Protein AF-A0A9X2ESQ7-F1 (afdb_monomer)

Ne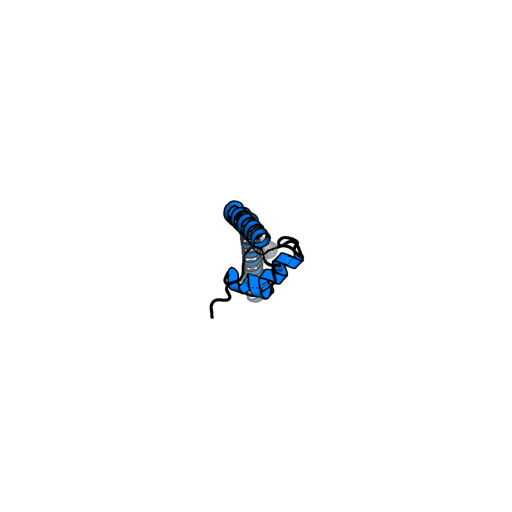arest PDB structures (foldseek):
  5crl-assembly1_A  TM=2.920E-01  e=2.659E+00  Pseudomonas aeruginosa
  5crl-assembly1_B  TM=2.864E-01  e=4.327E+00  Pseudomonas aeruginosa

Foldseek 3Di:
DPDPFDQQDFDDLCVLCVVVVHDSVVSVVCVVVCLQPHRGGNVSNVVSVVVVVVVVVVCVVVCVVVVVVVVVVVVVVVVVVVVVVVVVCVVVVVDDDPVVVVVVVVVVVD

pLDDT: mean 84.41, std 12.39, range [38.44, 96.19]

Mean predicted aligned error: 13.53 Å

Structure (mmCIF, N/CA/C/O backbone):
data_AF-A0A9X2ESQ7-F1
#
_entry.id   AF-A0A9X2ESQ7-F1
#
loop_
_atom_site.group_PDB
_atom_site.id
_atom_site.type_symbol
_atom_site.label_atom_id
_atom_site.label_alt_id
_atom_site.label_comp_id
_atom_site.label_asym_id
_atom_site.label_entity_id
_atom_site.label_seq_id
_atom_site.pdbx_PDB_ins_code
_atom_site.Cartn_x
_atom_site.Cartn_y
_atom_site.Cartn_z
_atom_site.occupancy
_atom_site.B_iso_or_equiv
_atom_site.auth_seq_id
_atom_site.auth_comp_id
_atom_site.auth_asym_id
_atom_site.auth_atom_id
_atom_site.pdbx_PDB_model_num
ATOM 1 N N . MET A 1 1 ? -6.948 -16.473 22.668 1.00 38.44 1 MET A N 1
ATOM 2 C CA . MET A 1 1 ? -7.856 -15.591 23.428 1.00 38.44 1 MET A CA 1
ATOM 3 C C . MET A 1 1 ? -8.425 -14.592 22.439 1.00 38.44 1 MET A C 1
ATOM 5 O O . MET A 1 1 ? -7.661 -13.790 21.920 1.00 38.44 1 MET A O 1
ATOM 9 N N . ALA A 1 2 ? -9.697 -14.731 22.063 1.00 47.16 2 ALA A N 1
ATOM 10 C CA . ALA A 1 2 ? -10.360 -13.730 21.235 1.00 47.16 2 ALA A CA 1
ATOM 11 C C . ALA A 1 2 ? -10.693 -12.550 22.154 1.00 47.16 2 ALA A C 1
ATOM 13 O O . ALA A 1 2 ? -11.556 -12.677 23.020 1.00 47.16 2 ALA A O 1
ATOM 14 N N . ASP A 1 3 ? -9.933 -11.462 22.029 1.00 59.09 3 ASP A N 1
ATOM 15 C CA . ASP A 1 3 ? -10.263 -10.188 22.666 1.00 59.09 3 ASP A CA 1
ATOM 16 C C . ASP A 1 3 ? -11.655 -9.787 22.165 1.00 59.09 3 ASP A C 1
ATOM 18 O O . ASP A 1 3 ? -11.847 -9.558 20.970 1.00 59.09 3 ASP A O 1
ATOM 22 N N . ASN A 1 4 ? -12.639 -9.751 23.062 1.00 63.84 4 ASN A N 1
ATOM 23 C CA . ASN A 1 4 ? -13.986 -9.282 22.761 1.00 63.84 4 ASN A CA 1
ATOM 24 C C . ASN A 1 4 ? -13.959 -7.745 22.687 1.00 63.84 4 ASN A C 1
ATOM 26 O O . ASN A 1 4 ? -14.421 -7.065 23.599 1.00 63.84 4 ASN A O 1
ATOM 30 N N . GLN A 1 5 ? -13.309 -7.199 21.653 1.00 70.19 5 GLN A N 1
ATOM 31 C CA . GLN A 1 5 ? -13.267 -5.759 21.399 1.00 70.19 5 GLN A CA 1
ATOM 32 C C . GLN A 1 5 ? -14.629 -5.305 20.882 1.00 70.19 5 GLN A C 1
ATOM 34 O O . GLN A 1 5 ? -15.068 -5.716 19.806 1.00 70.19 5 GLN A O 1
ATOM 39 N N . SER A 1 6 ? -15.294 -4.444 21.650 1.00 86.75 6 SER A N 1
ATOM 40 C CA . SER A 1 6 ? -16.542 -3.832 21.217 1.00 86.75 6 SER A CA 1
ATOM 41 C C . SER A 1 6 ? -16.249 -2.829 20.104 1.00 86.75 6 SER A C 1
ATOM 43 O O . SER A 1 6 ? -15.315 -2.033 20.184 1.00 86.75 6 SER A O 1
ATOM 45 N N . LEU A 1 7 ? -17.079 -2.817 19.057 1.00 90.38 7 LEU A N 1
ATOM 46 C CA . LEU A 1 7 ? -16.931 -1.869 17.945 1.00 90.38 7 LEU A CA 1
ATOM 47 C C . LEU A 1 7 ? -17.134 -0.405 18.370 1.00 90.38 7 LEU A C 1
ATOM 49 O O . LEU A 1 7 ? -16.747 0.510 17.643 1.00 90.38 7 LEU A O 1
ATOM 53 N N . ASN A 1 8 ? -17.740 -0.192 19.537 1.00 93.12 8 ASN A N 1
ATOM 54 C CA . ASN A 1 8 ? -17.981 1.130 20.104 1.00 93.12 8 ASN A CA 1
ATOM 55 C C . ASN A 1 8 ? -16.799 1.643 20.936 1.00 93.12 8 ASN A C 1
ATOM 57 O O . ASN A 1 8 ? -16.792 2.815 21.303 1.00 93.12 8 ASN A O 1
ATOM 61 N N . ASP A 1 9 ? -15.805 0.798 21.218 1.00 92.56 9 ASP A N 1
ATOM 62 C CA . ASP A 1 9 ? -14.615 1.218 21.947 1.00 92.56 9 ASP A CA 1
ATOM 63 C C . ASP A 1 9 ? -13.729 2.099 21.066 1.00 92.56 9 ASP A C 1
ATOM 65 O O . ASP A 1 9 ? -13.732 2.005 19.830 1.00 92.56 9 ASP A O 1
ATOM 69 N N . GLN A 1 10 ? -12.937 2.951 21.716 1.00 94.50 10 GLN A N 1
ATOM 70 C CA . GLN A 1 10 ? -11.954 3.784 21.039 1.00 94.50 10 GLN A CA 1
ATOM 71 C C . GLN A 1 10 ? -10.934 2.907 20.302 1.00 94.50 10 GLN A C 1
ATOM 73 O O . GLN A 1 10 ? -10.328 1.995 20.873 1.00 94.50 10 GLN A O 1
ATOM 78 N N . ALA A 1 11 ? -10.729 3.203 19.021 1.00 93.00 11 ALA A N 1
ATOM 79 C CA . ALA A 1 11 ? -9.845 2.424 18.183 1.00 93.00 11 ALA A CA 1
ATOM 80 C C . ALA A 1 11 ? -8.379 2.658 18.558 1.00 93.00 11 ALA A C 1
ATOM 82 O O . ALA A 1 11 ? -7.902 3.789 18.671 1.00 93.00 11 ALA A O 1
ATOM 83 N N . THR A 1 12 ? -7.634 1.562 18.681 1.00 94.00 12 THR A N 1
ATOM 84 C CA . THR A 1 12 ? -6.173 1.586 18.790 1.00 94.00 12 THR A CA 1
ATOM 85 C C . THR A 1 12 ? -5.559 0.999 17.526 1.00 94.00 12 THR A C 1
ATOM 87 O O . THR A 1 12 ? -6.127 0.094 16.915 1.00 94.00 12 THR A O 1
ATOM 90 N N . GLN A 1 13 ? -4.367 1.460 17.140 1.00 94.25 13 GLN A N 1
ATOM 91 C CA . GLN A 1 13 ? -3.690 0.945 15.943 1.00 94.25 13 GLN A CA 1
ATOM 92 C C . GLN A 1 13 ? -3.425 -0.565 16.038 1.00 94.25 13 GLN A C 1
ATOM 94 O O . GLN A 1 13 ? -3.677 -1.297 15.086 1.00 94.25 13 GLN A O 1
ATOM 99 N N . SER A 1 14 ? -2.963 -1.040 17.198 1.00 93.62 14 SER A N 1
ATOM 100 C CA . SER A 1 14 ? -2.651 -2.454 17.437 1.00 93.62 14 SER A CA 1
ATOM 101 C C . SER A 1 14 ? -3.898 -3.333 17.550 1.00 93.62 14 SER A C 1
ATOM 103 O O . SER A 1 14 ? -3.874 -4.492 17.134 1.00 93.62 14 SER A O 1
ATOM 105 N N . GLY A 1 15 ? -4.982 -2.810 18.133 1.00 92.62 15 GLY A N 1
ATOM 106 C CA . GLY A 1 15 ? -6.265 -3.510 18.199 1.00 92.62 15 GLY A CA 1
ATOM 107 C C . GLY A 1 15 ? -6.898 -3.629 16.820 1.00 92.62 15 GLY A C 1
ATOM 108 O O . GLY A 1 15 ? -7.232 -4.728 16.391 1.00 92.62 15 GLY A O 1
ATOM 109 N N . PHE A 1 16 ? -6.930 -2.529 16.066 1.00 94.12 16 PHE A N 1
ATOM 110 C CA . PHE A 1 16 ? -7.514 -2.530 14.730 1.00 94.12 16 PHE A CA 1
ATOM 111 C C . PHE A 1 16 ? -6.707 -3.393 13.761 1.00 94.12 16 PHE A C 1
ATOM 113 O O . PHE A 1 16 ? -7.290 -4.147 12.995 1.00 94.12 16 PHE A O 1
ATOM 120 N N . ALA A 1 17 ? -5.372 -3.368 13.845 1.00 94.44 17 ALA A N 1
ATOM 121 C CA . ALA A 1 17 ? -4.512 -4.250 13.057 1.00 94.44 17 ALA A CA 1
ATOM 122 C C . ALA A 1 17 ? -4.832 -5.736 13.289 1.00 94.44 17 ALA A C 1
ATOM 124 O O . ALA A 1 17 ? -4.933 -6.496 12.329 1.00 94.44 17 ALA A O 1
ATOM 125 N N . ARG A 1 18 ? -5.069 -6.143 14.545 1.00 92.56 18 ARG A N 1
ATOM 126 C CA . ARG A 1 18 ? -5.548 -7.499 14.858 1.00 92.56 18 ARG A CA 1
ATOM 127 C C . ARG A 1 18 ? -6.949 -7.757 14.311 1.00 92.56 18 ARG A C 1
ATOM 129 O O . ARG A 1 18 ? -7.163 -8.822 13.745 1.00 92.56 18 ARG A O 1
ATOM 136 N N . LEU A 1 19 ? -7.862 -6.795 14.449 1.00 91.56 19 LEU A N 1
ATOM 137 C CA . LEU A 1 19 ? -9.246 -6.908 13.983 1.0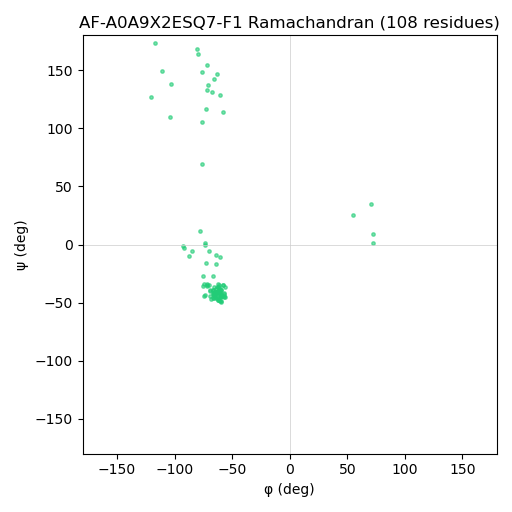0 91.56 19 LEU A CA 1
ATOM 138 C C . LEU A 1 19 ? -9.331 -7.155 12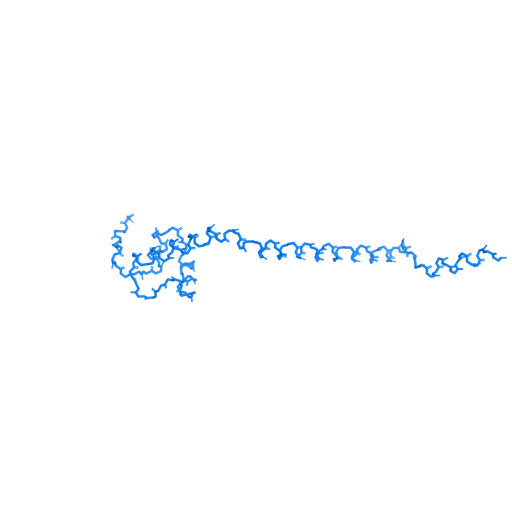.471 1.00 91.56 19 LEU A C 1
ATOM 140 O O . LEU A 1 19 ? -10.082 -8.021 12.036 1.00 91.56 19 LEU A O 1
ATOM 144 N N . VAL A 1 20 ? -8.558 -6.412 11.674 1.00 92.00 20 VAL A N 1
ATOM 145 C CA . VAL A 1 20 ? -8.573 -6.520 10.204 1.00 92.00 20 VAL A CA 1
ATOM 146 C C . VAL A 1 20 ? -7.528 -7.493 9.643 1.00 92.00 20 VAL A C 1
ATOM 148 O O . VAL A 1 20 ? -7.468 -7.690 8.432 1.00 92.00 20 VAL A O 1
ATOM 151 N N . GLY A 1 21 ? -6.703 -8.109 10.495 1.00 92.94 21 GLY A N 1
ATOM 152 C CA . GLY A 1 21 ? -5.681 -9.071 10.073 1.00 92.94 21 GLY A CA 1
ATOM 153 C C . GLY A 1 21 ? -4.506 -8.444 9.315 1.00 92.94 21 GLY A C 1
ATOM 154 O O . GLY A 1 21 ? -3.969 -9.054 8.393 1.00 92.94 21 GLY A O 1
ATOM 155 N N . THR A 1 22 ? -4.097 -7.227 9.681 1.00 93.12 22 THR A N 1
ATOM 156 C CA . THR A 1 22 ? -2.962 -6.519 9.067 1.00 93.12 22 THR A CA 1
ATOM 157 C C . THR A 1 22 ? -1.851 -6.263 10.081 1.00 93.12 22 THR A C 1
ATOM 159 O O . THR A 1 22 ? -1.996 -6.479 11.282 1.00 93.12 22 THR A O 1
ATOM 162 N N . SER A 1 23 ? -0.715 -5.742 9.616 1.00 94.62 23 SER A N 1
ATOM 163 C CA . SER A 1 23 ? 0.331 -5.264 10.520 1.00 94.62 23 SER A CA 1
ATOM 164 C C . SER A 1 23 ? -0.042 -3.902 11.129 1.00 94.62 23 SER A C 1
ATOM 166 O O . SER A 1 23 ? -0.700 -3.076 10.489 1.00 94.62 23 SER A O 1
ATOM 168 N N . GLN A 1 24 ? 0.396 -3.640 12.364 1.00 94.25 24 GLN A N 1
ATOM 169 C CA . GLN A 1 24 ? 0.215 -2.335 13.014 1.00 94.25 24 GLN A CA 1
ATOM 170 C C . GLN A 1 24 ? 0.888 -1.177 12.246 1.00 94.25 24 GLN A C 1
ATOM 172 O O . GLN A 1 24 ? 0.244 -0.136 12.107 1.00 94.25 24 GLN A O 1
ATOM 177 N N . PRO A 1 25 ? 2.088 -1.337 11.646 1.00 95.06 25 PRO A N 1
ATOM 178 C CA . PRO A 1 25 ? 2.668 -0.317 10.770 1.00 95.06 25 PRO A CA 1
ATOM 179 C C . PRO A 1 25 ? 1.791 0.048 9.562 1.00 95.06 25 PRO A C 1
ATOM 181 O O . PRO A 1 25 ? 1.753 1.211 9.162 1.00 95.06 25 PRO A O 1
ATOM 184 N N . ALA A 1 26 ? 1.051 -0.912 8.992 1.00 92.62 26 ALA A N 1
ATOM 185 C CA . ALA A 1 26 ? 0.125 -0.623 7.897 1.00 92.62 26 ALA A CA 1
ATOM 186 C C . ALA A 1 26 ? -1.021 0.292 8.360 1.00 92.62 26 ALA A C 1
ATOM 188 O O . ALA A 1 26 ? -1.332 1.281 7.698 1.00 92.62 26 ALA A O 1
ATOM 189 N N . ILE A 1 27 ? -1.593 0.022 9.538 1.00 94.94 27 ILE A N 1
ATOM 190 C CA . ILE A 1 27 ? -2.617 0.885 10.141 1.00 94.94 27 ILE A CA 1
ATOM 191 C C . ILE A 1 27 ? -2.045 2.259 10.497 1.00 94.94 27 ILE A C 1
ATOM 193 O O . ILE A 1 27 ? -2.682 3.272 10.213 1.00 94.94 27 ILE A O 1
ATOM 197 N N . ALA A 1 28 ? -0.825 2.323 11.038 1.00 94.12 28 ALA A N 1
ATOM 198 C CA . ALA A 1 28 ? -0.153 3.584 11.348 1.00 94.12 28 ALA A CA 1
ATOM 199 C C . ALA A 1 28 ? -0.025 4.483 10.108 1.00 94.12 28 ALA A C 1
ATOM 201 O O . ALA A 1 28 ? -0.313 5.677 10.180 1.00 94.12 28 ALA A O 1
ATOM 202 N N . LYS A 1 29 ? 0.310 3.904 8.948 1.00 94.00 29 LYS A N 1
ATOM 203 C CA . LYS A 1 29 ? 0.348 4.627 7.671 1.00 94.00 29 LYS A CA 1
ATOM 204 C C . LYS A 1 29 ? -1.018 5.210 7.293 1.00 94.00 29 LYS A C 1
ATOM 206 O O . LYS A 1 29 ? -1.085 6.338 6.816 1.00 94.00 29 LYS A O 1
ATOM 211 N N . HIS A 1 30 ? -2.107 4.473 7.511 1.00 92.56 30 HIS A N 1
ATOM 212 C CA . HIS A 1 30 ? -3.461 4.964 7.226 1.00 92.56 30 HIS A CA 1
ATOM 213 C C . HIS A 1 30 ? -3.915 6.066 8.187 1.00 92.56 30 HIS A C 1
ATOM 215 O O . HIS A 1 30 ? -4.590 7.000 7.758 1.00 92.56 30 HIS A O 1
ATOM 221 N N . VAL A 1 31 ? -3.506 6.003 9.456 1.00 93.62 31 VAL A N 1
ATOM 222 C CA . VAL A 1 31 ? -3.735 7.083 10.428 1.00 93.62 31 VAL A CA 1
ATOM 223 C C . VAL A 1 31 ? -2.947 8.338 10.040 1.00 93.62 31 VAL A C 1
ATOM 225 O O . VAL A 1 31 ? -3.507 9.428 10.019 1.00 93.62 31 VAL A O 1
ATOM 228 N N . GLN A 1 32 ? -1.667 8.198 9.677 1.00 93.00 32 GLN A N 1
ATOM 229 C CA . GLN A 1 32 ? -0.826 9.318 9.229 1.00 93.00 32 GLN A CA 1
ATOM 230 C C . GLN A 1 32 ? -1.351 9.971 7.947 1.00 93.00 32 GLN A C 1
ATOM 232 O O . GLN A 1 32 ? -1.291 11.186 7.804 1.00 93.00 32 GLN A O 1
ATOM 237 N N . ALA A 1 33 ? -1.903 9.172 7.033 1.00 88.69 33 ALA A N 1
ATOM 238 C CA . ALA A 1 33 ? -2.538 9.660 5.813 1.00 88.69 33 ALA A CA 1
ATOM 239 C C . ALA A 1 33 ? -3.915 10.316 6.051 1.00 88.69 33 ALA A C 1
ATOM 241 O O . ALA A 1 33 ? -4.556 10.725 5.088 1.00 88.69 33 ALA A O 1
ATOM 242 N N . GLY A 1 34 ? -4.398 10.380 7.299 1.00 90.38 34 GLY A N 1
ATOM 243 C CA . GLY A 1 34 ? -5.700 10.956 7.647 1.00 90.38 34 GLY A CA 1
ATOM 244 C C . GLY A 1 34 ? -6.902 10.105 7.227 1.00 90.38 34 GLY A C 1
ATOM 245 O O . GLY A 1 34 ? -8.036 10.558 7.332 1.00 90.38 34 GLY A O 1
ATOM 246 N N . VAL A 1 35 ? -6.674 8.872 6.764 1.00 90.38 35 VAL A N 1
ATOM 247 C CA . VAL A 1 35 ? -7.747 7.973 6.315 1.00 90.38 35 VAL A CA 1
ATOM 248 C C . VAL A 1 35 ? -8.512 7.387 7.498 1.00 90.38 35 VAL A C 1
ATOM 250 O O . VAL A 1 35 ? -9.717 7.176 7.421 1.00 90.38 35 VAL A O 1
ATOM 253 N N . LEU A 1 36 ? -7.805 7.116 8.595 1.00 93.69 36 LEU A N 1
ATOM 254 C CA . LEU A 1 36 ? -8.396 6.660 9.849 1.00 93.69 36 LEU A CA 1
ATOM 255 C C . LEU A 1 36 ? -8.414 7.838 10.834 1.00 93.69 36 LEU A C 1
ATOM 257 O O . LEU A 1 36 ? -7.338 8.250 11.284 1.00 93.69 36 LEU A O 1
ATOM 261 N N . PRO A 1 37 ? -9.591 8.402 11.167 1.00 90.94 37 PRO A N 1
ATOM 262 C CA . PRO A 1 37 ? -9.666 9.599 11.995 1.00 90.94 37 PRO A CA 1
ATOM 263 C C . PRO A 1 37 ? -9.209 9.309 13.428 1.00 90.94 37 PRO A C 1
ATOM 265 O O . PRO A 1 37 ? -9.650 8.341 14.053 1.00 90.94 37 PRO A O 1
ATOM 268 N N . GLN A 1 38 ? -8.326 10.143 13.978 1.00 90.06 38 GLN A N 1
ATOM 269 C CA . GLN A 1 38 ? -7.829 9.947 15.342 1.00 90.06 38 GLN A CA 1
ATOM 270 C C . GLN A 1 38 ? -8.958 10.057 16.375 1.00 90.06 38 GLN A C 1
ATOM 272 O O . GLN A 1 38 ? -9.918 10.802 16.196 1.00 90.06 38 GLN A O 1
ATOM 277 N N . GLY A 1 39 ? -8.849 9.288 17.460 1.00 90.31 39 GLY A N 1
ATOM 278 C CA . GLY A 1 39 ? -9.816 9.312 18.561 1.00 90.31 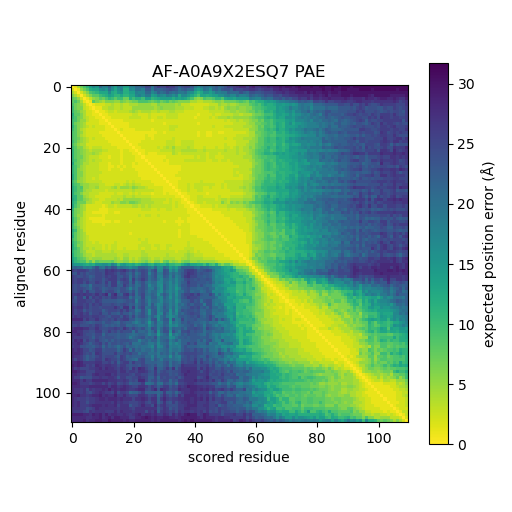39 GLY A CA 1
ATOM 279 C C . GLY A 1 39 ? -11.181 8.680 18.262 1.00 90.31 39 GLY A C 1
ATOM 280 O O . GLY A 1 39 ? -12.037 8.678 19.138 1.00 90.31 39 GLY A O 1
ATOM 281 N N . SER A 1 40 ? -11.386 8.132 17.063 1.00 92.81 40 SER A N 1
ATOM 282 C CA . SER A 1 40 ? -12.644 7.486 16.675 1.00 92.81 40 SER A CA 1
ATOM 283 C C . SER A 1 40 ? -12.768 6.055 17.200 1.00 92.81 40 SER A C 1
ATOM 285 O O . SER A 1 40 ? -11.802 5.459 17.675 1.00 92.81 40 SER A O 1
ATOM 287 N N . THR A 1 41 ? -13.972 5.498 17.100 1.00 96.19 41 THR A N 1
ATOM 288 C CA . THR A 1 41 ? -14.274 4.117 17.484 1.00 96.19 41 THR A CA 1
ATOM 289 C C . THR A 1 41 ? -13.856 3.115 16.409 1.00 96.19 41 THR A C 1
ATOM 291 O O . THR A 1 41 ? -13.651 3.467 15.241 1.00 96.19 41 THR A O 1
ATOM 294 N N . TYR A 1 42 ? -13.779 1.836 16.783 1.00 95.12 42 TYR A N 1
ATOM 295 C CA . TYR A 1 42 ? -13.517 0.753 15.830 1.00 95.12 42 TYR A CA 1
ATOM 296 C C . TYR A 1 42 ? -14.558 0.687 14.702 1.00 95.12 42 TYR A C 1
ATOM 298 O O . TYR A 1 42 ? -14.191 0.399 13.565 1.00 95.12 42 TYR A O 1
ATOM 306 N N . SER A 1 43 ? -15.828 1.000 14.977 1.00 94.88 43 SER A N 1
ATOM 307 C CA . SER A 1 43 ? -16.892 1.053 13.964 1.00 94.88 43 SER A CA 1
ATOM 308 C C . SER A 1 43 ? -16.618 2.092 12.873 1.00 94.88 43 SER A C 1
ATOM 310 O O . SER A 1 43 ? -16.729 1.780 11.686 1.00 94.88 43 SER A O 1
ATOM 312 N N . VAL A 1 44 ? -16.196 3.299 13.257 1.00 95.19 44 VAL A N 1
ATOM 313 C CA . VAL A 1 44 ? -15.850 4.378 12.319 1.00 95.19 44 VAL A CA 1
ATOM 314 C C . VAL A 1 44 ? -14.618 4.002 11.501 1.00 95.19 44 VAL A C 1
ATOM 316 O O . VAL A 1 44 ? -14.610 4.162 10.281 1.00 95.19 44 VAL A O 1
ATOM 319 N N . TRP A 1 45 ? -13.587 3.456 12.151 1.00 95.94 45 TRP A N 1
ATOM 320 C CA . TRP A 1 45 ? -12.384 2.997 11.455 1.00 95.94 45 TRP A CA 1
ATOM 321 C C . TRP A 1 45 ? -12.687 1.887 10.455 1.00 95.94 45 TRP A C 1
ATOM 323 O O . TRP A 1 45 ? -12.152 1.906 9.349 1.00 95.94 45 TRP A O 1
ATOM 333 N N . LEU A 1 46 ? -13.572 0.952 10.805 1.00 95.31 46 LEU A N 1
ATOM 334 C CA . LEU A 1 46 ? -13.973 -0.132 9.917 1.00 95.31 46 LEU A CA 1
ATOM 335 C C . LEU A 1 46 ? -14.702 0.398 8.679 1.00 95.31 46 LEU A C 1
ATOM 337 O O . LEU A 1 46 ? -14.356 0.015 7.565 1.00 95.31 46 LEU A O 1
ATOM 341 N N . GLN A 1 47 ? -15.652 1.321 8.851 1.00 95.38 47 GLN A N 1
ATOM 342 C CA . GLN A 1 47 ? -16.357 1.946 7.729 1.00 95.38 47 GLN A CA 1
ATOM 343 C C . GLN A 1 47 ? -15.399 2.705 6.806 1.00 95.38 47 GLN A C 1
ATOM 345 O O . GLN A 1 47 ? -15.409 2.472 5.598 1.00 95.38 47 GLN A O 1
ATOM 350 N N . ALA A 1 48 ? -14.528 3.550 7.366 1.00 94.19 48 ALA A N 1
ATOM 351 C CA . ALA A 1 48 ? -13.535 4.296 6.594 1.00 94.19 48 ALA A CA 1
ATOM 352 C C . ALA A 1 48 ? -12.574 3.360 5.842 1.00 94.19 48 ALA A C 1
ATOM 354 O O . ALA A 1 48 ? -12.256 3.576 4.671 1.00 94.19 48 ALA A O 1
ATOM 355 N N . TYR A 1 49 ? -12.141 2.281 6.495 1.00 94.31 49 TYR A N 1
ATOM 356 C CA . TYR A 1 49 ? -11.274 1.280 5.888 1.00 94.31 49 TYR A CA 1
ATOM 357 C C . TYR A 1 49 ? -11.971 0.525 4.746 1.00 94.31 49 TYR A C 1
ATOM 359 O O . TYR A 1 49 ? -11.380 0.348 3.681 1.00 94.31 49 TYR A O 1
ATOM 367 N N . CYS A 1 50 ? -13.234 0.131 4.922 1.00 94.31 50 CYS A N 1
ATOM 368 C CA . CYS A 1 50 ? -14.030 -0.509 3.876 1.00 94.31 50 CYS A CA 1
ATOM 369 C C . CYS A 1 50 ? -14.292 0.422 2.685 1.00 94.31 50 CYS A C 1
ATOM 371 O O . CYS A 1 50 ? -14.159 -0.015 1.543 1.00 94.31 50 CYS A O 1
ATOM 373 N N . GLU A 1 51 ? -14.612 1.694 2.925 1.00 91.56 51 GLU A N 1
ATOM 374 C CA . GLU A 1 51 ? -14.827 2.685 1.862 1.00 91.56 51 GLU A CA 1
ATOM 375 C C . GLU A 1 51 ? -13.555 2.904 1.039 1.00 91.56 51 GLU A C 1
ATOM 377 O O . GLU A 1 51 ? -13.572 2.904 -0.195 1.00 91.56 51 GLU A O 1
ATOM 382 N N . ARG A 1 52 ? -12.409 2.980 1.720 1.00 89.56 52 ARG A N 1
ATOM 383 C CA . ARG A 1 52 ? -11.092 3.029 1.084 1.00 89.56 52 ARG A CA 1
ATOM 384 C C . ARG A 1 52 ? -10.830 1.788 0.237 1.00 89.56 52 ARG A C 1
ATOM 386 O O . ARG A 1 52 ? -10.426 1.929 -0.909 1.00 89.56 52 ARG A O 1
ATOM 393 N N . LEU A 1 53 ? -11.065 0.586 0.766 1.00 90.56 53 LEU A N 1
ATOM 394 C CA . LEU A 1 53 ? -10.888 -0.657 0.008 1.00 90.56 53 LEU A CA 1
ATOM 395 C C . LEU A 1 53 ? -11.816 -0.720 -1.206 1.00 90.56 53 LEU A C 1
ATOM 397 O O . LEU A 1 53 ? -11.406 -1.197 -2.260 1.00 90.56 53 LEU A O 1
ATOM 401 N N . ARG A 1 54 ? -13.046 -0.212 -1.084 1.00 89.62 54 ARG A N 1
ATOM 402 C CA . ARG A 1 54 ? -13.988 -0.098 -2.200 1.00 89.62 54 ARG A CA 1
ATOM 403 C C . ARG A 1 54 ? -13.470 0.867 -3.258 1.00 89.62 54 ARG A C 1
ATOM 405 O O . ARG A 1 54 ? -13.481 0.525 -4.436 1.00 89.62 54 ARG A O 1
ATOM 412 N N . THR A 1 55 ? -12.967 2.021 -2.835 1.00 86.25 55 THR A N 1
ATOM 413 C CA . THR A 1 55 ? -12.365 3.028 -3.713 1.00 86.25 55 THR A CA 1
ATOM 414 C C . THR A 1 55 ? -11.107 2.494 -4.391 1.00 86.25 55 THR A C 1
ATOM 416 O O . THR A 1 55 ? -10.947 2.678 -5.588 1.00 86.25 55 THR A O 1
ATOM 419 N N . GLU A 1 56 ? -10.236 1.776 -3.679 1.00 85.50 56 GLU A N 1
ATOM 420 C CA . GLU A 1 56 ? -9.053 1.124 -4.256 1.00 85.50 56 GLU A CA 1
ATOM 421 C C . GLU A 1 56 ? -9.445 -0.003 -5.216 1.00 85.50 56 GLU A C 1
ATOM 423 O O . GLU A 1 56 ? -8.831 -0.162 -6.266 1.00 85.50 56 GLU A O 1
ATOM 428 N N . ALA A 1 57 ? -10.483 -0.776 -4.890 1.00 84.19 57 ALA A N 1
ATOM 429 C CA . ALA A 1 57 ? -10.981 -1.844 -5.745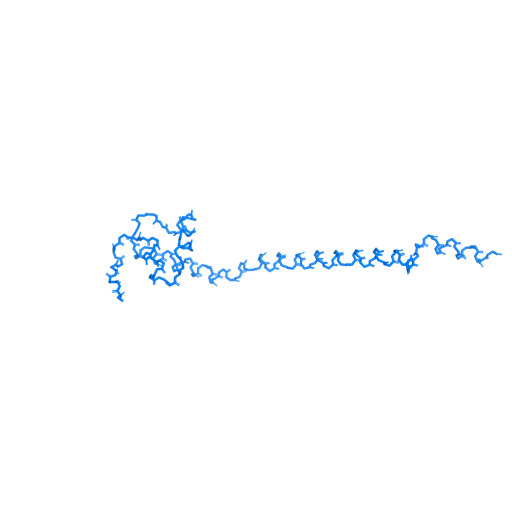 1.00 84.19 57 ALA A CA 1
ATOM 430 C C . ALA A 1 57 ? -11.649 -1.308 -7.019 1.00 84.19 57 ALA A C 1
ATOM 432 O O . ALA A 1 57 ? -11.436 -1.893 -8.079 1.00 84.19 57 ALA A O 1
ATOM 433 N N . ALA A 1 58 ? -12.410 -0.214 -6.922 1.00 81.00 58 ALA A N 1
ATOM 434 C CA . ALA A 1 58 ? -12.977 0.514 -8.057 1.00 81.00 58 ALA A CA 1
ATOM 435 C C . ALA A 1 58 ? -11.874 1.220 -8.864 1.00 81.00 58 ALA A C 1
ATOM 437 O O . ALA A 1 58 ? -11.843 1.173 -10.089 1.00 81.00 58 ALA A O 1
ATOM 438 N N . GLY A 1 59 ? -10.899 1.782 -8.154 1.00 64.50 59 GLY A N 1
ATOM 439 C CA . GLY A 1 59 ? -9.676 2.389 -8.658 1.00 64.50 59 GLY A CA 1
ATOM 440 C C . GLY A 1 59 ? -8.597 1.388 -9.064 1.00 64.50 59 GLY A C 1
ATOM 441 O O . GLY A 1 59 ? -7.490 1.813 -9.376 1.00 64.50 59 GLY A O 1
ATOM 442 N N . ARG A 1 60 ? -8.880 0.080 -9.161 1.00 55.62 60 ARG A N 1
ATOM 443 C CA . ARG A 1 60 ? -7.985 -0.854 -9.869 1.00 55.62 60 ARG A CA 1
ATOM 444 C C . ARG A 1 60 ? -7.821 -0.487 -11.353 1.00 55.62 60 ARG A C 1
ATOM 446 O O . ARG A 1 60 ? -6.884 -0.972 -11.974 1.00 55.62 60 ARG A O 1
ATOM 453 N N . GLN A 1 61 ? -8.637 0.436 -11.879 1.00 51.22 61 GLN A N 1
ATOM 454 C CA . GLN A 1 61 ? -8.380 1.159 -13.134 1.00 51.22 61 GLN A CA 1
ATOM 455 C C . GLN A 1 61 ? -7.305 2.263 -13.028 1.00 51.22 61 GLN A C 1
ATOM 457 O O . GLN A 1 61 ? -6.598 2.515 -13.992 1.00 51.22 61 GLN A O 1
ATOM 462 N N . ALA A 1 62 ? -7.073 2.881 -11.865 1.00 50.84 62 ALA A N 1
ATOM 463 C CA . ALA A 1 62 ? -5.987 3.857 -11.678 1.00 50.84 62 ALA A CA 1
ATOM 464 C C . ALA A 1 62 ? -4.582 3.216 -11.704 1.00 50.84 62 ALA A C 1
ATOM 466 O O . ALA A 1 62 ? -3.568 3.920 -11.702 1.00 50.84 62 ALA A O 1
ATOM 467 N N . ASN A 1 63 ? -4.508 1.880 -11.770 1.00 54.19 63 ASN A N 1
ATOM 468 C CA . ASN A 1 63 ? -3.275 1.151 -12.051 1.00 54.19 63 ASN A CA 1
ATOM 469 C C . ASN A 1 63 ? -2.734 1.437 -13.464 1.00 54.19 63 ASN A C 1
ATOM 471 O O . ASN A 1 63 ? -1.586 1.105 -13.736 1.00 54.19 63 ASN A O 1
ATOM 475 N N . ASP A 1 64 ? -3.491 2.128 -14.322 1.00 56.44 64 ASP A N 1
ATOM 476 C CA . ASP A 1 64 ? -2.991 2.673 -15.585 1.00 56.44 64 ASP A CA 1
ATOM 477 C C . ASP A 1 64 ? -1.782 3.595 -15.391 1.00 56.44 64 ASP A C 1
ATOM 479 O O . ASP A 1 64 ? -0.849 3.537 -16.181 1.00 56.44 64 ASP A O 1
ATOM 483 N N . ALA A 1 65 ? -1.719 4.388 -14.315 1.00 59.34 65 ALA A N 1
ATOM 484 C CA . ALA A 1 65 ? -0.573 5.272 -14.071 1.00 59.34 65 ALA A CA 1
ATOM 485 C C . ALA A 1 65 ? 0.699 4.504 -13.659 1.00 59.34 65 ALA A C 1
ATOM 487 O O . ALA A 1 65 ? 1.812 4.898 -14.010 1.00 59.34 65 ALA A O 1
ATOM 488 N N . ARG A 1 66 ? 0.548 3.392 -12.925 1.00 61.88 66 ARG A N 1
ATOM 489 C CA . ARG A 1 66 ? 1.666 2.492 -12.597 1.00 61.88 66 ARG A CA 1
ATOM 490 C C . ARG A 1 66 ? 2.078 1.669 -13.811 1.00 61.88 66 ARG A C 1
ATOM 492 O O . ARG A 1 66 ? 3.259 1.651 -14.122 1.00 61.88 66 ARG A O 1
ATOM 499 N N . ASN A 1 67 ? 1.115 1.129 -14.556 1.00 62.19 67 ASN A N 1
ATOM 500 C CA . ASN A 1 67 ? 1.365 0.451 -15.825 1.00 62.19 67 ASN A CA 1
ATOM 501 C C . ASN A 1 67 ? 2.082 1.376 -16.820 1.00 62.19 67 ASN A C 1
ATOM 503 O O . ASN A 1 67 ? 3.057 0.965 -17.433 1.00 62.19 67 ASN A O 1
ATOM 507 N N . GLN A 1 68 ? 1.670 2.640 -16.954 1.00 66.19 68 GLN A N 1
ATOM 508 C CA . GLN A 1 68 ? 2.350 3.612 -17.819 1.00 66.19 68 GLN A CA 1
ATOM 509 C C . GLN A 1 68 ? 3.787 3.880 -17.377 1.00 66.19 68 GLN A C 1
ATOM 511 O O . GLN A 1 68 ? 4.671 3.998 -18.222 1.00 66.19 68 GLN A O 1
ATOM 516 N N . LYS A 1 69 ? 4.037 3.965 -16.067 1.00 74.19 69 LYS A N 1
ATOM 517 C CA . LYS A 1 69 ? 5.395 4.119 -15.546 1.00 74.19 69 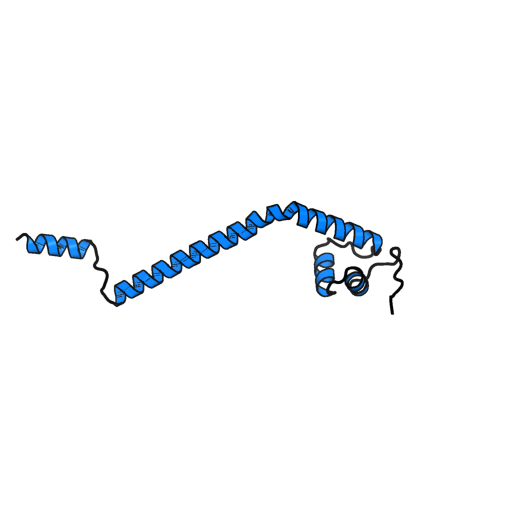LYS A CA 1
ATOM 518 C C . LYS A 1 69 ? 6.244 2.876 -15.821 1.00 74.19 69 LYS A C 1
ATOM 520 O O . LYS A 1 69 ? 7.375 3.023 -16.271 1.00 74.19 69 LYS A O 1
ATOM 525 N N . ASP A 1 70 ? 5.683 1.685 -15.632 1.00 78.00 70 ASP A N 1
ATOM 526 C CA . ASP A 1 70 ? 6.358 0.416 -15.910 1.00 78.00 70 ASP A CA 1
ATOM 527 C C . ASP A 1 70 ? 6.678 0.270 -17.409 1.00 78.00 70 ASP A C 1
ATOM 529 O O . ASP A 1 70 ? 7.788 -0.128 -17.765 1.00 78.00 70 ASP A O 1
ATOM 533 N N . LEU A 1 71 ? 5.760 0.674 -18.298 1.00 76.56 71 LEU A N 1
ATOM 534 C CA . LEU A 1 71 ? 6.019 0.763 -19.740 1.00 76.56 71 LEU A CA 1
ATOM 535 C C . LEU A 1 71 ? 7.134 1.772 -20.057 1.00 76.56 71 LEU A C 1
ATOM 537 O O . LEU A 1 71 ? 8.067 1.448 -20.790 1.00 76.56 71 LEU A O 1
ATOM 541 N N . ALA A 1 72 ? 7.076 2.975 -19.482 1.00 81.50 72 ALA A N 1
ATOM 542 C CA . ALA A 1 72 ? 8.079 4.010 -19.724 1.00 81.50 72 ALA A CA 1
ATOM 543 C C . ALA A 1 72 ? 9.476 3.600 -19.230 1.00 81.50 72 ALA A C 1
ATOM 545 O O . ALA A 1 72 ? 10.484 3.927 -19.859 1.00 81.50 72 ALA A O 1
ATOM 546 N N . ASP A 1 73 ? 9.560 2.886 -18.110 1.00 84.06 73 ASP A N 1
ATOM 547 C CA . ASP A 1 73 ? 10.824 2.386 -17.577 1.00 84.06 73 ASP A CA 1
ATOM 548 C C . ASP A 1 73 ? 11.347 1.189 -18.396 1.00 84.06 73 ASP A C 1
ATOM 550 O O . ASP A 1 73 ? 12.555 1.103 -18.641 1.00 84.06 73 ASP A O 1
ATOM 554 N N . ALA A 1 74 ? 10.462 0.341 -18.933 1.00 85.88 74 ALA A N 1
ATOM 555 C CA . ALA A 1 74 ? 10.831 -0.711 -19.882 1.00 85.88 74 ALA A CA 1
ATOM 556 C C . ALA A 1 74 ? 11.402 -0.145 -21.197 1.00 85.88 74 ALA A C 1
ATOM 558 O O . ALA A 1 74 ? 12.415 -0.646 -21.696 1.00 85.88 74 ALA A O 1
ATOM 559 N N . ASP A 1 75 ? 10.819 0.929 -21.732 1.00 86.06 75 ASP A N 1
ATOM 560 C CA . ASP A 1 75 ? 11.324 1.591 -22.941 1.00 86.06 75 ASP A CA 1
ATOM 561 C C . ASP A 1 75 ? 12.690 2.250 -22.708 1.00 86.06 75 ASP A C 1
ATOM 563 O O . ASP A 1 75 ? 13.604 2.107 -23.525 1.00 86.06 75 ASP A O 1
ATOM 567 N N . LYS A 1 76 ? 12.890 2.906 -21.556 1.00 87.44 76 LYS A N 1
ATOM 568 C CA . LYS A 1 76 ? 14.210 3.440 -21.174 1.00 87.44 76 LYS A CA 1
ATOM 569 C C . LYS A 1 76 ? 15.259 2.338 -21.072 1.00 87.44 76 LYS A C 1
ATOM 571 O O . LYS A 1 76 ? 16.375 2.521 -21.563 1.00 87.44 76 LYS A O 1
ATOM 576 N N . ALA A 1 77 ? 14.909 1.200 -20.471 1.00 88.75 77 ALA A N 1
ATOM 577 C CA . ALA A 1 77 ? 15.810 0.060 -20.361 1.00 88.75 77 ALA A CA 1
ATOM 578 C C . ALA A 1 77 ? 16.216 -0.461 -21.751 1.00 88.75 77 ALA A C 1
ATOM 580 O O . ALA A 1 77 ? 17.407 -0.641 -22.009 1.00 88.75 77 ALA A O 1
ATOM 581 N N . ARG A 1 78 ? 15.266 -0.593 -22.687 1.00 86.81 78 ARG A N 1
ATOM 582 C CA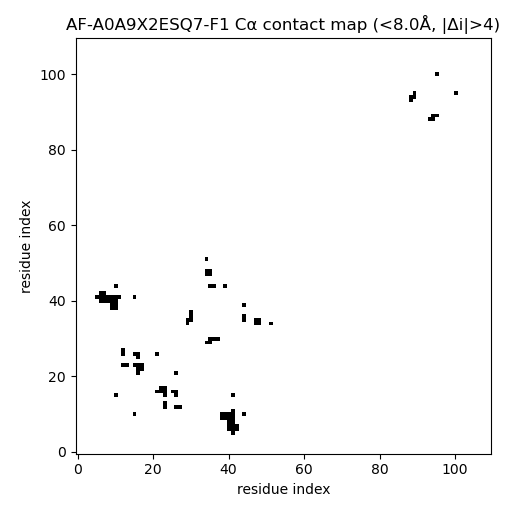 . ARG A 1 78 ? 15.556 -0.979 -24.081 1.00 86.81 78 ARG A CA 1
ATOM 583 C C . ARG A 1 78 ? 16.493 0.005 -24.774 1.00 86.81 78 ARG A C 1
ATOM 585 O O . ARG A 1 78 ? 17.518 -0.415 -25.302 1.00 86.81 78 ARG A O 1
ATOM 592 N N . MET A 1 79 ? 16.205 1.305 -24.701 1.00 88.75 79 MET A N 1
ATOM 593 C CA . MET A 1 79 ? 17.070 2.330 -25.298 1.00 88.75 79 MET A CA 1
ATOM 594 C C . MET A 1 79 ? 18.485 2.311 -24.709 1.00 88.75 79 MET A C 1
ATOM 596 O O . MET A 1 79 ? 19.462 2.489 -25.436 1.00 88.75 79 MET A O 1
ATOM 600 N N . SER A 1 80 ? 18.623 2.096 -23.396 1.00 90.06 80 SER A N 1
ATOM 601 C CA . SER A 1 80 ? 19.946 1.974 -22.772 1.00 90.06 80 SER A CA 1
ATOM 602 C C . SER A 1 80 ? 20.703 0.736 -23.257 1.00 90.06 80 SER A C 1
ATOM 604 O O . SER A 1 80 ? 21.886 0.841 -23.576 1.00 90.06 80 SER A O 1
ATOM 606 N N . ALA A 1 81 ? 20.022 -0.403 -23.402 1.00 88.31 81 ALA A N 1
ATOM 607 C CA . ALA A 1 81 ? 20.622 -1.631 -23.908 1.00 88.31 81 ALA A CA 1
ATOM 608 C C . ALA A 1 81 ? 21.070 -1.482 -25.370 1.00 88.31 81 ALA A C 1
ATOM 610 O O . ALA A 1 81 ? 22.162 -1.916 -25.731 1.00 88.31 81 ALA A O 1
ATOM 611 N N . GLU A 1 82 ? 20.273 -0.812 -26.207 1.00 89.69 82 GLU A N 1
ATOM 612 C CA . GLU A 1 82 ? 20.647 -0.514 -27.591 1.00 89.69 82 GLU A CA 1
ATOM 613 C C . GLU A 1 82 ? 21.869 0.402 -27.683 1.00 89.69 82 GLU A C 1
ATOM 615 O O . GLU A 1 82 ? 22.747 0.168 -28.514 1.00 89.69 82 GLU A O 1
ATOM 620 N N . LYS A 1 83 ? 21.963 1.423 -26.820 1.00 88.56 83 LYS A N 1
ATOM 621 C CA . LYS A 1 83 ? 23.143 2.297 -26.758 1.00 88.56 83 LYS A CA 1
ATOM 622 C C . LYS A 1 83 ? 24.400 1.519 -26.386 1.00 88.56 83 LYS A C 1
ATOM 624 O O . LYS A 1 83 ? 25.397 1.639 -27.088 1.00 88.56 83 LYS A O 1
ATOM 629 N N . ILE A 1 84 ? 24.327 0.692 -25.341 1.00 89.00 84 ILE A N 1
ATOM 630 C CA . ILE A 1 84 ? 25.449 -0.157 -24.912 1.00 89.00 84 ILE A CA 1
ATOM 631 C C . ILE A 1 84 ? 25.870 -1.089 -26.053 1.00 89.00 84 ILE A C 1
ATOM 633 O O . ILE A 1 84 ? 27.051 -1.199 -26.361 1.00 89.00 84 ILE A O 1
ATOM 637 N N . ARG A 1 85 ? 24.905 -1.704 -26.745 1.00 85.88 85 ARG A N 1
ATOM 638 C CA . ARG A 1 85 ? 25.182 -2.588 -27.882 1.00 85.88 85 ARG A CA 1
ATOM 639 C C . ARG A 1 85 ? 25.877 -1.869 -29.040 1.00 85.88 85 ARG A C 1
ATOM 641 O O . ARG A 1 85 ? 26.783 -2.434 -29.642 1.00 85.88 85 ARG A O 1
ATOM 648 N N . ARG A 1 86 ? 25.460 -0.643 -29.367 1.00 83.94 86 ARG A N 1
ATOM 649 C CA . ARG A 1 86 ? 26.115 0.166 -30.408 1.00 83.94 86 ARG A CA 1
ATOM 650 C C . ARG A 1 86 ? 27.535 0.561 -30.021 1.00 83.94 86 ARG A C 1
ATOM 652 O O . ARG A 1 86 ? 28.385 0.595 -30.902 1.00 83.94 86 ARG A O 1
ATOM 659 N N . GLU A 1 87 ? 27.777 0.850 -28.744 1.00 85.00 87 GLU A N 1
ATOM 660 C CA . GLU A 1 87 ? 29.122 1.174 -28.265 1.00 85.00 87 GLU A CA 1
ATOM 661 C C . GLU A 1 87 ? 30.053 -0.033 -28.379 1.00 85.00 87 GLU A C 1
ATOM 663 O O . GLU A 1 87 ? 31.114 0.090 -28.975 1.00 85.00 87 GLU A O 1
ATOM 668 N N . LEU A 1 88 ? 29.600 -1.218 -27.955 1.00 84.94 88 LEU A N 1
ATOM 669 C CA . LEU A 1 88 ? 30.360 -2.464 -28.114 1.00 84.94 88 LEU A CA 1
ATOM 670 C C . LEU A 1 88 ? 30.731 -2.724 -29.580 1.00 84.94 88 LEU A C 1
ATOM 672 O O . LEU A 1 88 ? 31.879 -3.004 -29.900 1.00 84.94 88 LEU A O 1
ATOM 676 N N . TYR A 1 89 ? 29.782 -2.551 -30.503 1.00 85.75 89 TYR A N 1
ATOM 677 C CA . TYR A 1 89 ? 30.077 -2.702 -31.927 1.00 85.75 89 TYR A CA 1
ATOM 678 C C . TYR A 1 89 ? 31.034 -1.643 -32.485 1.00 85.75 89 TYR A C 1
ATOM 680 O O . TYR A 1 89 ? 31.709 -1.906 -33.481 1.00 85.75 89 TYR A O 1
ATOM 688 N N . ARG A 1 90 ? 31.084 -0.447 -31.889 1.00 82.00 90 ARG A N 1
ATOM 689 C CA . ARG A 1 90 ? 32.066 0.578 -32.250 1.00 82.00 90 ARG A CA 1
ATOM 690 C C . ARG A 1 90 ? 33.454 0.200 -31.729 1.00 82.00 90 ARG A C 1
ATOM 692 O O . ARG A 1 90 ? 34.413 0.330 -32.484 1.00 82.00 90 ARG A O 1
ATOM 699 N N . GLU A 1 91 ? 33.552 -0.276 -30.488 1.00 83.06 91 GLU A N 1
ATOM 700 C CA . GLU A 1 91 ? 34.803 -0.761 -29.884 1.00 83.06 91 GLU A CA 1
ATOM 701 C C . GLU A 1 91 ? 35.393 -1.930 -30.682 1.00 83.06 91 GLU A C 1
ATOM 703 O O . GLU A 1 91 ? 36.575 -1.906 -31.023 1.00 83.06 91 GLU A O 1
ATOM 708 N N . ASP A 1 92 ? 34.550 -2.881 -31.090 1.00 86.19 92 ASP A N 1
ATOM 709 C CA . ASP A 1 92 ? 34.936 -4.023 -31.929 1.00 86.19 92 ASP A CA 1
ATOM 710 C C . ASP A 1 92 ? 35.199 -3.641 -33.404 1.00 86.19 92 ASP A C 1
ATOM 712 O O . ASP A 1 92 ? 35.478 -4.510 -34.230 1.00 86.19 92 ASP A O 1
ATOM 716 N N . GLN A 1 93 ? 35.092 -2.353 -33.765 1.00 79.38 93 GLN A N 1
ATOM 717 C CA . GLN A 1 93 ? 35.230 -1.826 -35.134 1.00 79.38 93 GLN A CA 1
ATOM 718 C C . GLN A 1 93 ? 34.290 -2.488 -36.163 1.00 79.38 93 GLN A C 1
ATOM 720 O O . GLN A 1 93 ? 34.550 -2.485 -37.366 1.00 79.38 93 GLN A O 1
ATOM 725 N N . LEU A 1 94 ? 33.159 -3.028 -35.702 1.00 77.81 94 LEU A N 1
ATOM 726 C CA . LEU A 1 94 ? 32.149 -3.703 -36.523 1.00 77.81 94 LEU A CA 1
ATOM 727 C C . LEU A 1 94 ? 31.135 -2.736 -37.155 1.00 77.81 94 LEU A C 1
ATOM 729 O O . LEU A 1 94 ? 30.292 -3.158 -37.947 1.00 77.81 94 LEU A O 1
ATOM 733 N N . ILE A 1 95 ? 31.193 -1.445 -36.816 1.00 79.19 95 ILE A N 1
ATOM 734 C CA . ILE A 1 95 ? 30.381 -0.388 -37.430 1.00 79.19 95 ILE A CA 1
ATOM 735 C C . ILE A 1 95 ? 31.311 0.650 -38.051 1.00 79.19 95 ILE A C 1
ATOM 737 O O . ILE A 1 95 ? 32.174 1.206 -37.376 1.00 79.19 95 ILE A O 1
ATOM 741 N N . VAL A 1 96 ? 31.083 0.947 -39.330 1.00 80.06 96 VAL A N 1
ATOM 742 C CA . VAL A 1 96 ? 31.791 1.999 -40.066 1.00 80.06 96 VAL A CA 1
ATOM 743 C C . VAL A 1 96 ? 30.877 3.209 -40.202 1.00 80.06 96 VAL A C 1
ATOM 745 O O . VAL A 1 96 ? 29.682 3.074 -40.472 1.00 80.06 96 VAL A O 1
ATOM 748 N N . ASP A 1 97 ? 31.443 4.396 -40.011 1.00 82.12 97 ASP A N 1
ATOM 749 C CA . ASP A 1 97 ? 30.727 5.641 -40.244 1.00 82.12 97 ASP A CA 1
ATOM 750 C C . ASP A 1 97 ? 30.385 5.828 -41.736 1.00 82.12 97 ASP A C 1
ATOM 752 O O . ASP A 1 97 ? 31.172 5.504 -42.631 1.00 82.12 97 ASP A O 1
ATOM 756 N N . VAL A 1 98 ? 29.199 6.373 -42.005 1.00 86.00 98 VAL A N 1
ATOM 757 C CA . VAL A 1 98 ? 28.658 6.526 -43.364 1.00 86.00 98 VAL A CA 1
ATOM 758 C C . VAL A 1 98 ? 29.533 7.434 -44.231 1.00 86.00 98 VAL A C 1
ATOM 760 O O . VAL A 1 98 ? 29.655 7.201 -45.435 1.00 86.00 98 VAL A O 1
ATOM 763 N N . GLU A 1 99 ? 30.159 8.459 -43.655 1.00 85.31 99 GLU A N 1
ATOM 764 C CA . GLU A 1 99 ? 31.028 9.377 -44.389 1.00 85.31 99 GLU A CA 1
ATOM 765 C C . GLU A 1 99 ? 32.348 8.705 -44.780 1.00 85.31 99 GLU A C 1
ATOM 767 O O . GLU A 1 99 ? 32.840 8.899 -45.894 1.00 85.31 99 GLU A O 1
ATOM 772 N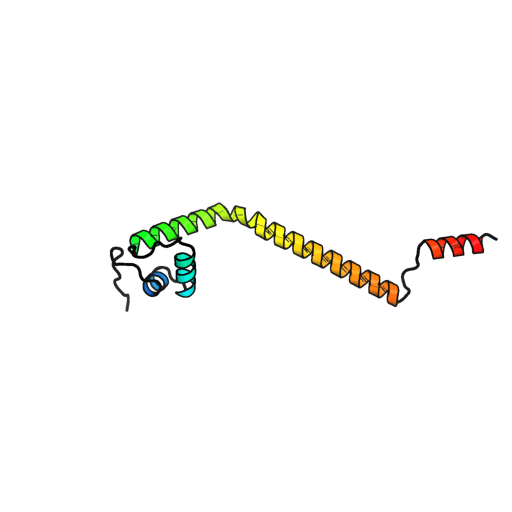 N . SER A 1 100 ? 32.856 7.817 -43.923 1.00 83.69 100 SER A N 1
ATOM 773 C CA . SER A 1 100 ? 34.035 6.997 -44.222 1.00 83.69 100 SER A CA 1
ATOM 774 C C . SER A 1 100 ? 33.765 6.013 -45.365 1.00 83.69 100 SER A C 1
ATOM 776 O O . SER A 1 100 ? 34.581 5.898 -46.280 1.00 83.69 100 SER A O 1
ATOM 778 N N . VAL A 1 101 ? 32.590 5.368 -45.379 1.00 86.88 101 VAL A N 1
ATOM 779 C CA . VAL A 1 101 ? 32.160 4.510 -46.502 1.00 86.88 101 VAL A CA 1
ATOM 780 C C . VAL A 1 101 ? 32.027 5.326 -47.787 1.00 86.88 101 VAL A C 1
ATOM 782 O O . VAL A 1 101 ? 32.540 4.923 -48.828 1.00 86.88 101 VAL A O 1
ATOM 785 N N . ARG A 1 102 ? 31.387 6.500 -47.723 1.00 88.19 102 ARG A N 1
ATOM 786 C CA . ARG A 1 102 ? 31.224 7.387 -48.884 1.00 88.19 102 ARG A CA 1
ATOM 787 C C . ARG A 1 102 ? 32.571 7.774 -49.488 1.00 88.19 102 ARG A C 1
ATOM 789 O O . ARG A 1 102 ? 32.720 7.728 -50.705 1.00 88.19 102 ARG A O 1
ATOM 796 N N . LYS A 1 103 ? 33.539 8.147 -48.652 1.00 87.81 103 LYS A N 1
ATOM 797 C CA . LYS A 1 103 ? 34.880 8.525 -49.102 1.00 87.81 103 LYS A CA 1
ATOM 798 C C . LYS A 1 103 ? 35.589 7.357 -49.790 1.00 87.81 103 LYS A C 1
ATOM 800 O O . LYS A 1 103 ? 36.065 7.527 -50.907 1.00 87.81 103 LYS A O 1
ATOM 805 N N . ALA A 1 104 ? 35.571 6.175 -49.173 1.00 87.19 104 ALA A N 1
ATOM 806 C CA . ALA A 1 104 ? 36.156 4.969 -49.756 1.00 87.19 104 ALA A CA 1
ATOM 807 C C . ALA A 1 104 ? 35.512 4.607 -51.107 1.00 87.19 104 ALA A C 1
ATOM 809 O O . ALA A 1 104 ? 36.211 4.245 -52.048 1.00 87.19 104 ALA A O 1
ATOM 810 N N . MET A 1 105 ? 34.190 4.765 -51.239 1.00 89.75 105 MET A N 1
ATOM 811 C CA . MET A 1 105 ? 33.487 4.528 -52.505 1.00 89.75 105 MET A CA 1
ATOM 812 C C . MET A 1 105 ? 33.910 5.497 -53.618 1.00 89.75 105 MET A C 1
ATOM 814 O O . MET A 1 105 ? 34.007 5.084 -54.770 1.00 89.75 105 MET A O 1
ATOM 818 N N . VAL A 1 106 ? 34.160 6.771 -53.297 1.00 90.31 106 VAL A N 1
ATOM 819 C CA . VAL A 1 106 ? 34.644 7.763 -54.275 1.00 90.31 106 VAL A CA 1
ATOM 820 C C . VAL A 1 106 ? 36.082 7.452 -54.690 1.00 90.31 106 VAL A C 1
ATOM 822 O O . VAL A 1 106 ? 36.376 7.443 -55.885 1.00 90.31 106 VAL A O 1
ATOM 825 N N . GLU A 1 107 ? 36.949 7.133 -53.728 1.00 86.50 107 GLU A N 1
ATOM 826 C CA . GLU A 1 107 ? 38.341 6.737 -53.982 1.00 86.50 107 GLU A CA 1
ATOM 827 C C . GLU A 1 107 ? 38.437 5.464 -54.836 1.00 86.50 107 GLU A C 1
ATOM 829 O O . GLU A 1 107 ? 39.314 5.372 -55.683 1.00 86.50 107 GLU A O 1
ATOM 834 N N . TRP A 1 108 ? 37.511 4.513 -54.682 1.00 81.31 108 TRP A N 1
ATOM 835 C CA . TRP A 1 108 ? 37.436 3.308 -55.522 1.00 81.31 108 TRP A CA 1
ATOM 836 C C . TRP A 1 108 ? 36.929 3.548 -56.947 1.00 81.31 108 TRP A C 1
ATOM 838 O O . TRP A 1 108 ? 37.067 2.669 -57.795 1.00 81.31 108 TRP A O 1
ATOM 848 N N . SER A 1 109 ? 36.302 4.694 -57.210 1.00 80.19 109 SER A N 1
ATOM 849 C CA . SER A 1 109 ? 35.760 5.030 -58.534 1.00 80.19 109 SER A CA 1
ATOM 850 C C . SER A 1 109 ? 36.733 5.805 -59.432 1.00 80.19 109 SER A C 1
ATOM 852 O O . SER A 1 109 ? 36.381 6.094 -60.576 1.00 80.19 109 SER A O 1
ATOM 854 N N . THR A 1 110 ? 37.926 6.143 -58.923 1.00 60.84 110 THR A N 1
ATOM 855 C CA . THR A 1 110 ? 39.012 6.833 -59.649 1.00 60.84 110 THR A CA 1
ATOM 856 C C . THR A 1 110 ? 40.135 5.854 -59.966 1.00 60.84 110 THR 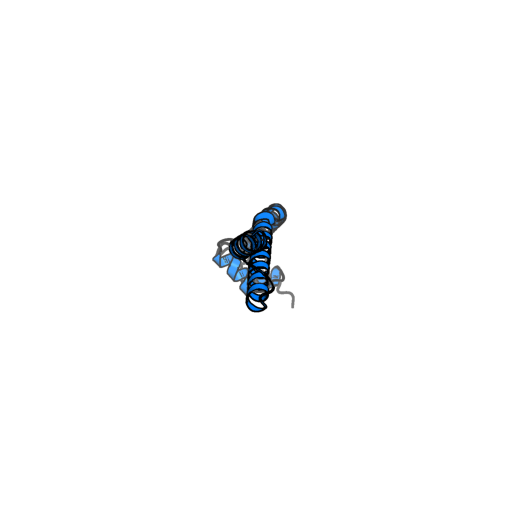A C 1
ATOM 858 O O . THR A 1 110 ? 40.675 5.936 -61.091 1.00 60.84 110 THR A O 1
#

Radius of gyration: 30.15 Å; Cα contacts (8 Å, |Δi|>4): 53; chains: 1; bounding box: 57×26×83 Å

Solvent-accessible surface area (backbone atoms only — not comparable to full-atom values): 6292 Å² total; per-residue (Å²): 132,85,77,86,75,59,50,81,40,72,52,43,53,65,57,48,12,61,73,75,72,50,55,42,70,61,42,48,51,37,40,74,69,61,60,36,64,83,89,36,28,36,50,57,42,49,53,42,50,50,52,48,51,50,50,50,61,67,40,60,65,61,47,53,63,55,50,51,49,53,52,54,52,52,52,51,50,51,55,52,51,51,51,53,52,52,49,52,34,47,76,69,62,74,56,80,58,68,68,61,52,52,51,52,54,54,64,72,73,110

Secondary structure (DSSP, 8-state):
------TTSBP-HHHHHHHHT--HHHHHHHHHTTSS-TT-BHHHHHHHHHHHHHHHHHGGGTTHHHHHHHHHHHHHHHHHHHHHHHHHHHHTT----HHHHHHHHHHTT-

Sequence (110 aa):
MADNQSLNDQATQSGFARLVGTSQPAIAKHVQAGVLPQGSTYSVWLQAYCERLRTEAAGRQANDARNQKDLADADKARMSAEKIRRELYREDQLIVDVESVRKAMVEWST

Organism: NCBI:txid2926617